Protein AF-A0A0T5ZTT5-F1 (afdb_monomer_lite)

Radius of gyration: 32.36 Å; chains: 1; bounding box: 64×29×110 Å

Secondary structure (DSSP, 8-state):
-HHHHHHHHHHHHHHHHHHHHHHHHHHHHHHHHHHHHHHHHHTTTTSS-HHHHHHHHHHHHHHHHHHHTT-HHHHHHHHHHHHHHHHHHHHHHHHHHHHHHHHHHHHHHHHHHHHHHHHHHHHHHHHHHHHHHHT-

Sequence (136 aa):
MRTIIVTVLFLLLSFSYSLSKEDDEETLSKIKALEIELSSFESKSTEIPTEEVNKASKWIEEAKKSFNSGRPGFTQIILEKASYQVDYLNALIEESRVKKGVEEKKEFLKKTRSQTEELKAINAEVEAEINEFEDK

pLDDT: mean 85.77, std 13.25, range [49.53, 97.0]

Foldseek 3Di:
DVVVVVVVVVVVVVVVVVVVVVLLVVLVVLLVVLVVLLVVVVVVVVQFDPVLSVVLVVLSVVLVVCSVVVNSVVSVVSSVVSVVSSVVRVVSNVVSVVVVVVVVVVVVVVVVVVVVVVVVVVVVVVVVVVVVVVVD

Structure (mmCIF, N/CA/C/O backbone):
data_AF-A0A0T5ZTT5-F1
#
_entry.id   AF-A0A0T5ZTT5-F1
#
loop_
_atom_site.group_PDB
_atom_site.id
_atom_site.type_symbol
_atom_site.label_atom_id
_atom_site.label_alt_id
_atom_site.label_comp_id
_atom_site.label_asym_id
_atom_site.label_entity_id
_atom_site.label_seq_id
_atom_site.pdbx_PDB_ins_code
_atom_site.Cartn_x
_atom_site.Cartn_y
_atom_site.Cartn_z
_atom_site.occupancy
_atom_site.B_iso_or_equiv
_atom_site.auth_seq_id
_atom_site.auth_comp_id
_atom_site.auth_asym_id
_atom_site.auth_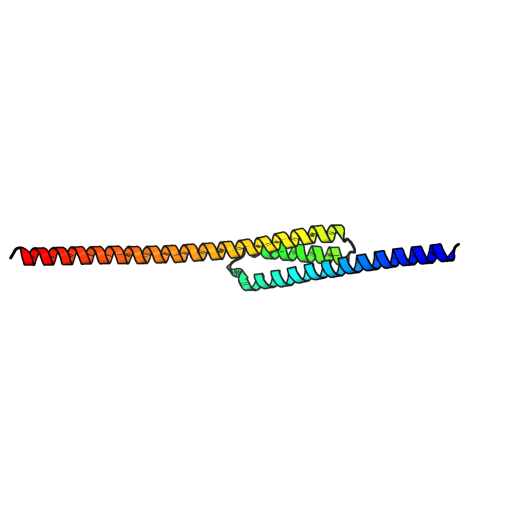atom_id
_atom_site.pdbx_PDB_model_num
ATOM 1 N N . MET A 1 1 ? 17.778 20.230 -57.923 1.00 55.22 1 MET A N 1
ATOM 2 C CA . MET A 1 1 ? 17.044 19.020 -57.476 1.00 55.22 1 MET A CA 1
ATOM 3 C C . MET A 1 1 ? 17.732 18.283 -56.323 1.00 55.22 1 MET A C 1
ATOM 5 O O . MET A 1 1 ? 17.055 18.023 -55.342 1.00 55.22 1 MET A O 1
ATOM 9 N N . ARG A 1 2 ? 19.049 18.003 -56.364 1.00 56.34 2 ARG A N 1
ATOM 10 C CA . ARG A 1 2 ? 19.771 17.327 -55.255 1.00 56.34 2 ARG A CA 1
ATOM 11 C C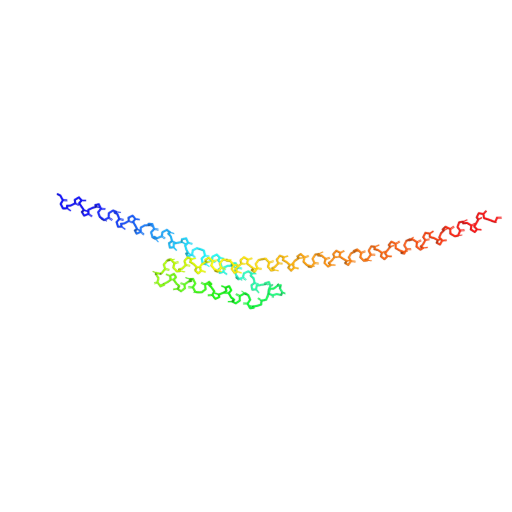 . ARG A 1 2 ? 19.735 18.062 -53.902 1.00 56.34 2 ARG A C 1
ATOM 13 O O . ARG A 1 2 ? 19.596 17.411 -52.880 1.00 56.34 2 ARG A O 1
ATOM 20 N N . THR A 1 3 ? 19.818 19.393 -53.881 1.00 58.94 3 THR A N 1
ATOM 21 C CA . THR A 1 3 ? 19.860 20.194 -52.640 1.00 58.94 3 THR A CA 1
ATOM 22 C C . THR A 1 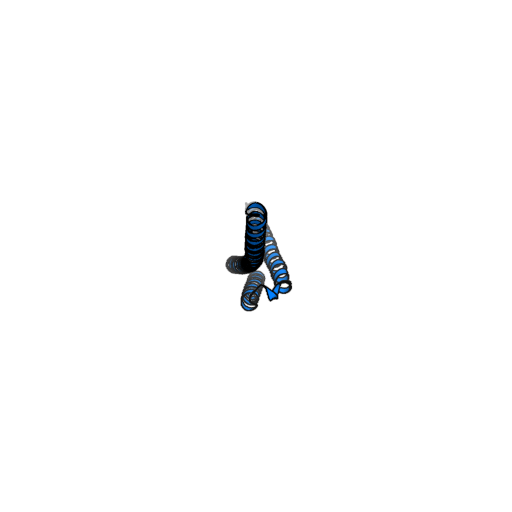3 ? 18.547 20.203 -51.857 1.00 58.94 3 THR A C 1
ATOM 24 O O . THR A 1 3 ? 18.588 20.139 -50.637 1.00 58.94 3 THR A O 1
ATOM 27 N N . ILE A 1 4 ? 17.398 20.211 -52.543 1.00 68.44 4 ILE A N 1
ATOM 28 C CA . ILE A 1 4 ? 16.062 20.201 -51.915 1.00 68.44 4 ILE A CA 1
ATOM 29 C C . ILE A 1 4 ? 15.784 18.849 -51.241 1.00 68.44 4 ILE A C 1
ATOM 31 O O . ILE A 1 4 ? 15.218 18.794 -50.157 1.00 68.44 4 ILE A O 1
ATOM 35 N N . ILE A 1 5 ? 16.220 17.748 -51.860 1.00 65.12 5 ILE A N 1
ATOM 36 C CA . ILE A 1 5 ? 16.043 16.401 -51.301 1.00 65.12 5 ILE A CA 1
ATOM 37 C C . ILE A 1 5 ? 16.869 16.242 -50.016 1.00 65.12 5 ILE A C 1
ATOM 39 O O . ILE A 1 5 ? 16.372 15.692 -49.040 1.00 65.12 5 ILE A O 1
ATOM 43 N N . VAL A 1 6 ? 18.101 16.767 -49.989 1.00 66.25 6 VAL A N 1
ATOM 44 C CA . VAL A 1 6 ? 18.983 16.692 -48.811 1.00 66.25 6 VAL A CA 1
ATOM 45 C C . VAL A 1 6 ? 18.449 17.528 -47.646 1.00 66.25 6 VAL A C 1
ATOM 47 O O . VAL A 1 6 ? 18.468 17.051 -46.516 1.00 66.25 6 VAL A O 1
ATOM 50 N N . THR A 1 7 ? 17.929 18.734 -47.891 1.00 67.25 7 THR A N 1
ATOM 51 C CA . THR A 1 7 ? 17.349 19.564 -46.820 1.00 67.25 7 THR A CA 1
ATOM 52 C C . THR A 1 7 ? 16.060 18.978 -46.252 1.00 67.25 7 THR A C 1
ATOM 54 O O . THR A 1 7 ? 15.870 19.023 -45.040 1.00 67.25 7 THR A O 1
ATOM 57 N N . VAL A 1 8 ? 15.204 18.370 -47.080 1.00 72.94 8 VAL A N 1
ATOM 58 C CA . VAL A 1 8 ? 13.991 17.679 -46.605 1.00 72.94 8 VAL A CA 1
ATOM 59 C C . VAL A 1 8 ? 14.343 16.437 -45.780 1.00 72.94 8 VAL A C 1
ATOM 61 O O . VAL A 1 8 ? 13.773 16.236 -44.711 1.00 72.94 8 VAL A O 1
ATOM 64 N N . LEU A 1 9 ? 15.323 15.638 -46.216 1.00 63.16 9 LEU A N 1
ATOM 65 C CA . LEU A 1 9 ? 15.827 14.499 -45.437 1.00 63.16 9 LEU A CA 1
ATOM 66 C C . LEU A 1 9 ? 16.442 14.940 -44.105 1.00 63.16 9 LEU A C 1
ATOM 68 O O . LEU A 1 9 ? 16.183 14.317 -43.079 1.00 63.16 9 LEU A O 1
ATOM 72 N N . PHE A 1 10 ? 17.217 16.027 -44.102 1.00 71.19 10 PHE A N 1
ATOM 73 C CA . PHE A 1 10 ? 17.813 16.571 -42.884 1.00 71.19 10 PHE A CA 1
ATOM 74 C C . PHE A 1 10 ? 16.746 17.062 -41.899 1.00 71.19 10 PHE A C 1
ATOM 76 O O . PHE A 1 10 ? 16.852 16.774 -40.709 1.00 71.19 10 PHE A O 1
ATOM 83 N N . LEU A 1 11 ? 15.693 17.734 -42.380 1.00 65.31 11 LEU A N 1
ATOM 84 C CA . LEU A 1 11 ? 14.556 18.174 -41.562 1.00 65.31 11 LEU A CA 1
ATOM 85 C C . LEU A 1 11 ? 13.759 16.996 -40.983 1.00 65.31 11 LEU A C 1
ATOM 87 O O . LEU A 1 11 ? 13.423 17.014 -39.805 1.00 65.31 11 LEU A O 1
ATOM 91 N N . LEU A 1 12 ? 13.503 15.944 -41.767 1.00 62.12 12 LEU A N 1
ATOM 92 C CA . LEU A 1 12 ? 12.807 14.745 -41.280 1.00 62.12 12 LEU A CA 1
ATOM 93 C C . LEU A 1 12 ? 13.628 13.977 -40.234 1.00 62.12 12 LEU A C 1
ATOM 95 O O . LEU A 1 12 ? 13.076 13.508 -39.238 1.00 62.12 12 LEU A O 1
ATOM 99 N N . LEU A 1 13 ? 14.947 13.882 -40.431 1.00 52.59 13 LEU A N 1
ATOM 100 C CA . LEU A 1 13 ? 15.864 13.268 -39.470 1.00 52.59 13 LEU A CA 1
ATOM 101 C C . LEU A 1 13 ? 15.972 14.089 -38.182 1.00 52.59 13 LEU A C 1
ATOM 103 O O . LEU A 1 13 ? 15.955 13.514 -37.099 1.00 52.59 13 LEU A O 1
ATOM 107 N N . SER A 1 14 ? 16.035 15.419 -38.278 1.00 52.38 14 SER A N 1
ATOM 108 C CA . SER A 1 14 ? 16.083 16.287 -37.095 1.00 52.38 14 SER A CA 1
ATOM 109 C C . SER A 1 14 ? 14.749 16.340 -36.348 1.00 52.38 14 SER A C 1
ATOM 111 O O . SER A 1 14 ? 14.759 16.347 -35.121 1.00 52.38 14 SER A O 1
ATOM 113 N N . PHE A 1 15 ? 13.613 16.265 -37.043 1.00 57.47 15 PHE A N 1
ATOM 114 C CA . PHE A 1 15 ? 12.298 16.141 -36.409 1.00 57.47 15 PHE A CA 1
ATOM 115 C C . PHE A 1 15 ? 12.135 14.798 -35.681 1.00 57.47 15 PHE A C 1
ATOM 117 O O . PHE A 1 15 ? 11.724 14.767 -34.526 1.00 57.47 15 PHE A O 1
ATOM 124 N N . SER A 1 16 ? 12.551 13.696 -36.314 1.00 55.47 16 SER A N 1
ATOM 125 C CA . SER A 1 16 ? 12.521 12.354 -35.710 1.00 55.47 16 SER A CA 1
ATOM 126 C C . SER A 1 16 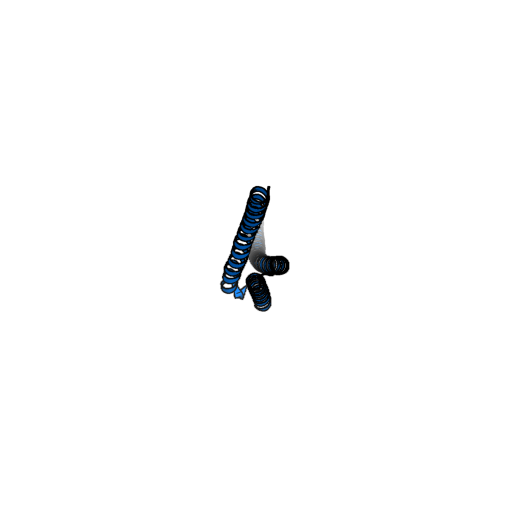? 13.474 12.238 -34.514 1.00 55.47 16 SER A C 1
ATOM 128 O O . SER A 1 16 ? 13.153 11.603 -33.514 1.00 55.47 16 SER A O 1
ATOM 130 N N . TYR A 1 17 ? 14.633 12.897 -34.585 1.00 55.75 17 TYR A N 1
ATOM 131 C CA . TYR A 1 17 ? 15.581 12.991 -33.475 1.00 55.75 17 TYR A CA 1
ATOM 132 C C . TYR A 1 17 ? 15.048 13.854 -32.320 1.00 55.75 17 TYR A C 1
ATOM 134 O O . TYR A 1 17 ? 15.305 13.543 -31.161 1.00 55.75 17 TYR A O 1
ATOM 142 N N . SER A 1 18 ? 14.292 14.916 -32.618 1.00 49.53 18 SER A N 1
ATOM 143 C CA . SER A 1 18 ? 13.667 15.757 -31.593 1.00 49.53 18 SER A CA 1
ATOM 144 C C . SER A 1 18 ? 12.541 15.025 -30.860 1.00 49.53 18 SER A C 1
ATOM 146 O O . SER A 1 18 ? 12.514 15.080 -29.637 1.00 49.53 18 SER A O 1
ATOM 148 N N . LEU A 1 19 ? 11.681 14.287 -31.579 1.00 56.06 19 LEU A N 1
ATOM 149 C CA . LEU A 1 19 ? 10.648 13.437 -30.965 1.00 56.06 19 LEU A CA 1
ATOM 150 C C . LEU A 1 19 ? 11.270 12.369 -30.051 1.00 56.06 19 LEU A C 1
ATOM 152 O O . LEU A 1 19 ? 10.836 12.181 -28.923 1.00 56.06 19 LEU A O 1
ATOM 156 N N . SER A 1 20 ? 12.346 11.722 -30.514 1.00 58.22 20 SER A N 1
ATOM 157 C CA . SER A 1 20 ? 13.064 10.711 -29.729 1.00 58.22 20 SER A CA 1
ATOM 158 C C . SER A 1 20 ? 13.641 11.263 -28.421 1.00 58.22 20 SER A C 1
ATOM 160 O O . SER A 1 20 ? 13.742 10.517 -27.455 1.00 58.22 20 SER A O 1
ATOM 162 N N . LYS A 1 21 ? 14.036 12.543 -28.371 1.00 63.84 21 LYS A N 1
ATOM 163 C CA . LYS A 1 21 ? 14.562 13.162 -27.143 1.00 63.84 21 LYS A CA 1
ATOM 164 C C . LYS A 1 21 ? 13.481 13.469 -26.112 1.00 63.84 21 LYS A C 1
ATOM 166 O O . LYS A 1 21 ? 13.763 13.401 -24.921 1.00 63.84 21 LYS A O 1
ATOM 171 N N . GLU A 1 22 ? 12.284 13.820 -26.566 1.00 67.69 22 GLU A N 1
ATOM 172 C CA . GLU A 1 22 ? 11.144 14.114 -25.694 1.00 67.69 22 GLU A CA 1
ATOM 173 C C . GLU A 1 22 ? 10.650 12.832 -25.001 1.00 67.69 22 GLU A C 1
ATOM 175 O O . GLU A 1 22 ? 10.516 12.806 -23.776 1.00 67.69 22 GLU A O 1
ATOM 180 N N . ASP A 1 23 ? 10.538 11.732 -25.756 1.00 72.25 23 ASP A N 1
ATOM 181 C CA . ASP A 1 23 ? 10.212 10.403 -25.218 1.00 72.25 23 ASP A CA 1
ATOM 182 C C . ASP A 1 23 ? 11.278 9.897 -24.222 1.00 72.25 23 ASP A C 1
ATOM 184 O O . ASP A 1 23 ? 10.954 9.261 -23.211 1.00 72.25 23 ASP A O 1
ATOM 188 N N . ASP A 1 24 ? 12.558 10.193 -24.475 1.00 81.88 24 ASP A N 1
ATOM 189 C CA . ASP A 1 24 ? 13.663 9.820 -23.586 1.00 81.88 24 ASP A CA 1
ATOM 190 C C . ASP A 1 24 ? 13.647 10.618 -22.268 1.00 81.88 24 ASP A C 1
ATOM 192 O O . ASP A 1 24 ? 13.880 10.047 -21.196 1.00 81.88 24 ASP A O 1
ATOM 196 N N . GLU A 1 25 ? 13.345 11.921 -22.315 1.00 85.38 25 GLU A N 1
ATOM 197 C CA . GLU A 1 25 ? 13.194 12.754 -21.113 1.00 85.38 25 GLU A CA 1
ATOM 198 C C . GLU A 1 25 ? 11.987 12.329 -20.270 1.00 85.38 25 GLU A C 1
ATOM 200 O O . GLU A 1 25 ? 12.105 12.215 -19.043 1.00 85.38 25 GLU A O 1
ATOM 205 N N . GLU A 1 26 ? 10.848 12.031 -20.902 1.00 87.81 26 GLU A N 1
ATOM 206 C CA . GLU A 1 26 ? 9.656 11.541 -20.205 1.00 87.81 26 GLU A CA 1
ATOM 207 C C . GLU A 1 26 ? 9.934 10.196 -19.519 1.00 87.81 26 GLU A C 1
ATOM 209 O O . GLU A 1 26 ? 9.626 10.005 -18.337 1.00 87.81 26 GLU A O 1
ATOM 214 N N . THR A 1 27 ? 10.574 9.273 -20.237 1.00 89.06 27 THR A N 1
ATOM 215 C CA . THR A 1 27 ? 10.946 7.948 -19.724 1.00 89.06 27 THR A CA 1
ATOM 216 C C . THR A 1 27 ? 11.880 8.064 -18.520 1.00 89.06 27 THR A C 1
ATOM 218 O O . THR A 1 27 ? 11.655 7.423 -17.490 1.00 89.06 27 THR A O 1
ATOM 221 N N . LEU A 1 28 ? 12.897 8.925 -18.601 1.00 91.38 28 LEU A N 1
ATOM 222 C CA . LEU A 1 28 ? 13.827 9.163 -17.498 1.00 91.38 28 LEU A CA 1
ATOM 223 C C . LEU A 1 28 ? 13.134 9.800 -16.284 1.00 91.38 28 LEU A C 1
ATOM 225 O O . LEU A 1 28 ? 13.443 9.451 -15.142 1.00 91.38 28 LEU A O 1
ATOM 229 N N . SER A 1 29 ? 12.197 10.720 -16.520 1.00 92.69 29 SER A N 1
ATOM 230 C CA . SER A 1 29 ? 11.396 11.347 -15.466 1.00 92.69 29 SER A CA 1
ATOM 231 C C . SER A 1 29 ? 10.555 10.313 -14.710 1.00 92.69 29 SER A C 1
ATOM 233 O O . SER A 1 29 ? 10.574 10.287 -13.479 1.00 92.69 29 SER A O 1
ATOM 235 N N . LYS A 1 30 ? 9.905 9.387 -15.430 1.00 94.12 30 LYS A N 1
ATOM 236 C CA . LYS A 1 30 ? 9.131 8.286 -14.829 1.00 94.12 30 LYS A CA 1
ATOM 237 C C . LYS A 1 30 ? 9.995 7.362 -13.972 1.00 94.12 30 LYS A C 1
ATOM 239 O O . LYS A 1 30 ? 9.596 7.034 -12.859 1.00 94.12 30 LYS A O 1
ATOM 244 N N . ILE A 1 31 ? 11.189 6.990 -14.444 1.00 93.81 31 ILE A N 1
ATOM 245 C CA . ILE A 1 31 ? 12.132 6.174 -13.654 1.00 93.81 31 ILE A CA 1
ATOM 246 C C . ILE A 1 31 ? 12.455 6.873 -12.327 1.00 93.81 31 ILE A C 1
ATOM 248 O O . ILE A 1 31 ? 12.342 6.260 -11.269 1.00 93.81 31 ILE A O 1
ATOM 252 N N . LYS A 1 32 ? 12.794 8.168 -12.369 1.00 95.12 32 LYS A N 1
ATOM 253 C CA . LYS A 1 32 ? 13.103 8.948 -11.159 1.00 95.12 32 LYS A CA 1
ATOM 254 C C . LYS A 1 32 ? 11.908 9.075 -10.218 1.00 95.12 32 LYS A C 1
ATOM 256 O O . LYS A 1 32 ? 12.085 9.007 -9.007 1.00 95.12 32 LYS A O 1
ATOM 261 N N . ALA A 1 33 ? 10.704 9.268 -10.755 1.00 95.38 33 ALA A N 1
ATOM 262 C CA . ALA A 1 33 ? 9.490 9.336 -9.948 1.00 95.38 33 ALA A CA 1
ATOM 263 C C . ALA A 1 33 ? 9.272 8.030 -9.168 1.00 95.38 33 ALA A C 1
ATOM 265 O O . ALA A 1 33 ? 9.045 8.076 -7.962 1.00 95.38 33 ALA A O 1
ATOM 266 N N . LEU A 1 34 ? 9.446 6.880 -9.828 1.00 95.88 34 LEU A N 1
ATOM 267 C CA . LEU A 1 34 ? 9.347 5.568 -9.186 1.00 95.88 34 LEU A CA 1
ATOM 268 C C . LEU A 1 34 ? 10.450 5.341 -8.139 1.00 95.88 34 LEU A C 1
ATOM 270 O O . LEU A 1 34 ? 10.166 4.789 -7.080 1.00 95.88 34 LEU A O 1
ATOM 274 N N . GLU A 1 35 ? 11.690 5.784 -8.386 1.00 95.00 35 GLU A N 1
ATOM 275 C CA . GLU A 1 35 ? 12.780 5.728 -7.391 1.00 95.00 35 GLU A CA 1
ATOM 276 C C . GLU A 1 35 ? 12.434 6.543 -6.128 1.00 95.00 35 GLU A C 1
ATOM 278 O O . GLU A 1 35 ? 12.611 6.067 -5.004 1.00 95.00 35 GLU A O 1
ATOM 283 N N . ILE A 1 36 ? 11.902 7.758 -6.304 1.00 94.12 36 ILE A N 1
ATOM 284 C CA . ILE A 1 36 ? 11.470 8.623 -5.197 1.00 94.12 36 ILE A CA 1
ATOM 285 C C . ILE A 1 36 ? 10.321 7.970 -4.429 1.00 94.12 36 ILE A C 1
ATOM 287 O O . ILE A 1 36 ? 10.361 7.899 -3.198 1.00 94.12 36 ILE A O 1
ATOM 291 N N . GLU A 1 37 ? 9.311 7.470 -5.132 1.00 92.31 37 GLU A N 1
ATOM 292 C CA . GLU A 1 37 ? 8.160 6.831 -4.506 1.00 92.31 37 GLU A CA 1
ATOM 293 C C . GLU A 1 37 ? 8.569 5.580 -3.720 1.00 92.31 37 GLU A C 1
ATOM 295 O O . GLU A 1 37 ? 8.193 5.439 -2.553 1.00 92.31 37 GLU A O 1
ATOM 300 N N . LEU A 1 38 ? 9.443 4.746 -4.292 1.00 91.50 38 LEU A N 1
ATOM 301 C CA . LEU A 1 38 ? 9.987 3.570 -3.622 1.00 91.50 38 LEU A CA 1
ATOM 302 C C . LEU A 1 38 ? 10.772 3.927 -2.354 1.00 91.50 38 LEU A C 1
ATOM 304 O O . LEU A 1 38 ? 10.570 3.298 -1.313 1.00 91.50 38 LEU A O 1
ATOM 308 N N . SER A 1 39 ? 11.605 4.970 -2.401 1.00 89.38 39 SER A N 1
ATOM 309 C CA . SER A 1 39 ? 12.335 5.448 -1.216 1.00 89.38 39 SER A CA 1
ATOM 310 C C . SER A 1 39 ? 11.391 5.891 -0.087 1.00 89.38 39 SER A C 1
ATOM 312 O O . SER A 1 39 ? 11.686 5.718 1.098 1.00 89.38 39 SER A O 1
ATOM 314 N N . SER A 1 40 ? 10.197 6.386 -0.435 1.00 88.00 40 SER A N 1
ATOM 315 C CA . SER A 1 40 ? 9.174 6.735 0.551 1.00 88.00 40 SER A CA 1
ATOM 316 C C . SER A 1 40 ? 8.619 5.505 1.285 1.00 88.00 40 SER A C 1
ATOM 318 O O . SER A 1 40 ? 8.191 5.627 2.437 1.00 88.00 40 SER A O 1
ATOM 320 N N . PHE A 1 41 ? 8.655 4.320 0.666 1.00 85.12 41 PHE A N 1
ATOM 321 C CA . PHE A 1 41 ? 8.209 3.062 1.273 1.00 85.12 41 PHE A CA 1
ATOM 322 C C . PHE A 1 41 ? 9.245 2.446 2.203 1.00 85.12 41 PHE A C 1
ATOM 324 O O . PHE A 1 41 ? 8.866 1.876 3.225 1.00 85.12 41 PHE A O 1
ATOM 331 N N . GLU A 1 42 ? 10.538 2.605 1.917 1.00 72.25 42 GLU A N 1
ATOM 332 C CA . GLU A 1 42 ? 11.610 2.123 2.799 1.00 72.25 42 GLU A CA 1
ATOM 333 C C . GLU A 1 42 ? 11.515 2.747 4.201 1.00 72.25 42 GLU A C 1
ATOM 335 O O . GLU A 1 42 ? 11.761 2.079 5.205 1.00 72.25 42 GLU A O 1
ATOM 340 N N . SER A 1 43 ? 11.044 3.996 4.290 1.00 71.06 43 SER A N 1
ATOM 341 C CA . SER A 1 43 ? 10.771 4.669 5.567 1.00 71.06 43 SER A CA 1
ATOM 342 C C . SER A 1 43 ? 9.534 4.144 6.323 1.00 71.06 43 SER A C 1
ATOM 344 O O . SER A 1 43 ? 9.401 4.388 7.521 1.00 71.06 43 SER A O 1
ATOM 346 N N . LYS A 1 44 ? 8.640 3.400 5.654 1.00 71.19 44 LYS A N 1
ATOM 347 C CA . LYS A 1 44 ? 7.362 2.873 6.183 1.00 71.19 44 LYS A CA 1
ATOM 348 C C . LYS A 1 44 ? 7.393 1.350 6.409 1.00 71.19 44 LYS A C 1
ATOM 350 O O . LYS A 1 44 ? 6.344 0.714 6.504 1.00 71.19 44 LYS A O 1
ATOM 355 N N . SER A 1 45 ? 8.586 0.751 6.482 1.00 60.22 45 SER A N 1
ATOM 356 C CA . SER A 1 45 ? 8.816 -0.696 6.305 1.00 60.22 45 SER A CA 1
ATOM 357 C C . SER A 1 45 ? 8.109 -1.639 7.290 1.00 60.22 45 SER A C 1
ATOM 359 O O . SER A 1 45 ? 8.033 -2.835 7.026 1.00 60.22 45 SER A O 1
ATOM 361 N N . THR A 1 46 ? 7.535 -1.144 8.390 1.00 67.81 46 THR A N 1
ATOM 362 C CA . THR A 1 46 ? 6.722 -1.971 9.299 1.00 67.81 46 THR A CA 1
ATOM 363 C C . THR A 1 46 ? 5.362 -2.355 8.714 1.00 67.81 46 THR A C 1
ATOM 365 O O . THR A 1 46 ? 4.742 -3.297 9.200 1.00 67.81 46 THR A O 1
ATOM 368 N N . GLU A 1 47 ? 4.876 -1.631 7.701 1.00 73.75 47 GLU A N 1
ATOM 369 C CA . GLU A 1 47 ? 3.551 -1.842 7.097 1.00 73.75 47 GLU A CA 1
ATOM 370 C C . GLU A 1 47 ? 3.602 -2.697 5.817 1.00 73.75 47 GLU A C 1
ATOM 372 O O . GLU A 1 47 ? 2.556 -3.123 5.336 1.00 73.75 47 GLU A O 1
ATOM 377 N N . ILE A 1 48 ? 4.797 -2.970 5.273 1.00 82.06 48 ILE A N 1
ATOM 378 C CA . ILE A 1 48 ? 4.977 -3.549 3.933 1.00 82.06 48 ILE A CA 1
ATOM 379 C C . ILE A 1 48 ? 5.962 -4.730 3.979 1.00 82.06 48 ILE A C 1
ATOM 381 O O . ILE A 1 48 ? 7.048 -4.594 4.544 1.00 82.06 48 ILE A O 1
ATOM 385 N N . PRO A 1 49 ? 5.661 -5.873 3.334 1.00 86.00 49 PRO A N 1
ATOM 386 C CA . PRO A 1 49 ? 6.616 -6.967 3.196 1.00 86.00 49 PRO A CA 1
ATOM 387 C C . PRO A 1 49 ? 7.875 -6.534 2.431 1.00 86.00 49 PRO A C 1
ATOM 389 O O . PRO A 1 49 ? 7.800 -6.086 1.287 1.00 86.00 49 PRO A O 1
ATOM 392 N N . THR A 1 50 ? 9.054 -6.743 3.024 1.00 87.62 50 THR A N 1
ATOM 393 C CA . THR A 1 50 ? 10.349 -6.382 2.415 1.00 87.62 50 THR A CA 1
ATOM 394 C C . THR A 1 50 ? 10.564 -7.031 1.043 1.00 87.62 50 THR A C 1
ATOM 396 O O . THR A 1 50 ? 11.190 -6.443 0.166 1.00 87.62 50 THR A O 1
ATOM 399 N N . GLU A 1 51 ? 10.019 -8.231 0.825 1.00 91.06 51 GLU A N 1
ATOM 400 C CA . GLU A 1 51 ? 10.105 -8.927 -0.463 1.00 91.06 51 GLU A CA 1
ATOM 401 C C . GLU A 1 51 ? 9.451 -8.133 -1.606 1.00 91.06 51 GLU A C 1
ATOM 403 O O . GLU A 1 51 ? 9.994 -8.078 -2.709 1.00 91.06 51 GLU A O 1
ATOM 408 N N . GLU A 1 52 ? 8.323 -7.473 -1.344 1.00 91.31 52 GLU A N 1
ATOM 409 C CA . GLU A 1 52 ? 7.591 -6.707 -2.357 1.00 91.31 52 GLU A CA 1
ATOM 410 C C . GLU A 1 52 ? 8.304 -5.393 -2.698 1.00 91.31 52 GLU A C 1
ATOM 412 O O . GLU A 1 52 ? 8.357 -4.997 -3.865 1.00 91.31 52 GLU A O 1
ATOM 417 N N . VAL A 1 53 ? 8.940 -4.763 -1.705 1.00 92.19 53 VAL A N 1
ATOM 418 C CA . VAL A 1 53 ? 9.808 -3.589 -1.906 1.00 92.19 53 VAL A CA 1
ATOM 419 C C . VAL A 1 53 ? 11.017 -3.961 -2.771 1.00 92.19 53 VAL A C 1
ATOM 421 O O . VAL A 1 53 ? 11.336 -3.270 -3.739 1.00 92.19 53 VAL A O 1
ATOM 424 N N . ASN A 1 54 ? 11.640 -5.112 -2.500 1.00 93.06 54 ASN A N 1
ATOM 425 C CA . ASN A 1 54 ? 12.759 -5.620 -3.298 1.00 93.06 54 ASN A CA 1
ATOM 426 C C . ASN A 1 54 ? 12.352 -5.920 -4.751 1.00 93.06 54 ASN A C 1
ATOM 428 O O . ASN A 1 54 ? 13.133 -5.675 -5.673 1.00 93.06 54 ASN A O 1
ATOM 432 N N . LYS A 1 55 ? 11.131 -6.427 -4.981 1.00 94.50 55 LYS A N 1
ATOM 433 C CA . LYS A 1 55 ? 10.592 -6.631 -6.337 1.00 94.50 55 LYS A CA 1
ATOM 434 C C . LYS A 1 55 ? 10.443 -5.304 -7.082 1.00 94.50 55 LYS A C 1
ATOM 436 O O . LYS A 1 55 ? 10.869 -5.228 -8.233 1.00 94.50 55 LYS A O 1
ATOM 441 N N . ALA A 1 56 ? 9.900 -4.267 -6.438 1.00 94.25 56 ALA A N 1
ATOM 442 C CA . ALA A 1 56 ? 9.775 -2.933 -7.037 1.00 94.25 56 ALA A CA 1
ATOM 443 C C . ALA A 1 56 ? 11.148 -2.361 -7.411 1.00 94.25 56 ALA A C 1
ATOM 445 O O . ALA A 1 56 ? 11.358 -1.971 -8.559 1.00 94.25 56 ALA A O 1
ATOM 446 N N . SER A 1 57 ? 12.102 -2.414 -6.476 1.00 95.44 57 SER A N 1
ATOM 447 C CA . SER A 1 57 ? 13.489 -1.978 -6.692 1.00 95.44 57 SER A CA 1
ATOM 448 C C . SER A 1 57 ? 14.113 -2.656 -7.913 1.00 95.44 57 SER A C 1
ATOM 450 O O . SER A 1 57 ? 14.658 -1.996 -8.799 1.00 95.44 57 SER A O 1
ATOM 452 N N . LYS A 1 58 ? 13.952 -3.980 -8.020 1.00 96.62 58 LYS A N 1
ATOM 453 C CA . LYS A 1 58 ? 14.478 -4.757 -9.143 1.00 96.62 58 LYS A CA 1
ATOM 454 C C . LYS A 1 58 ? 13.884 -4.324 -10.486 1.00 96.62 58 LYS A C 1
ATOM 456 O O . LYS A 1 58 ? 14.634 -4.187 -11.449 1.00 96.62 58 LYS A O 1
ATOM 461 N N . TRP A 1 59 ? 12.570 -4.106 -10.571 1.00 97.00 59 TRP A N 1
ATOM 462 C CA . TRP A 1 59 ? 11.940 -3.674 -11.825 1.00 97.00 59 TRP A CA 1
ATOM 463 C C . TRP A 1 59 ? 12.378 -2.268 -12.242 1.00 97.00 59 TRP A C 1
ATOM 465 O O . TRP A 1 59 ? 12.635 -2.044 -13.423 1.00 97.00 59 TRP A O 1
ATOM 475 N N . ILE A 1 60 ? 12.539 -1.347 -11.290 1.00 95.44 60 ILE A N 1
ATOM 476 C CA . ILE A 1 60 ? 13.043 0.008 -11.560 1.00 95.44 60 ILE A CA 1
ATOM 477 C C . ILE A 1 60 ? 14.484 -0.040 -12.093 1.00 95.44 60 ILE A C 1
ATOM 479 O O . ILE A 1 60 ? 14.795 0.588 -13.108 1.00 95.44 60 ILE A O 1
ATOM 483 N N . GLU A 1 61 ? 15.357 -0.842 -11.480 1.00 96.12 61 GLU A N 1
ATOM 484 C CA . GLU A 1 61 ? 16.735 -1.024 -11.954 1.00 96.12 61 GLU A CA 1
ATOM 485 C C . GLU A 1 61 ? 16.796 -1.686 -13.341 1.00 96.12 61 GLU A C 1
ATOM 487 O O . GLU A 1 61 ? 17.592 -1.292 -14.201 1.00 96.12 61 GLU A O 1
ATOM 492 N N . GLU A 1 62 ? 15.921 -2.657 -13.618 1.00 94.94 62 GLU A N 1
ATOM 493 C CA . GLU A 1 62 ? 15.804 -3.254 -14.951 1.00 94.94 62 GLU A CA 1
ATOM 494 C C . GLU A 1 62 ? 15.320 -2.239 -16.002 1.00 94.94 62 GLU A C 1
ATOM 496 O O . GLU A 1 62 ? 15.870 -2.210 -17.110 1.00 94.94 62 GLU A O 1
ATOM 501 N N . ALA A 1 63 ? 14.370 -1.359 -15.660 1.00 94.31 63 ALA A N 1
ATOM 502 C CA . ALA A 1 63 ? 13.915 -0.278 -16.537 1.00 94.31 63 ALA A CA 1
ATOM 503 C C . ALA A 1 63 ? 15.064 0.683 -16.868 1.00 94.31 63 ALA A C 1
ATOM 505 O O . ALA A 1 63 ? 15.323 0.972 -18.039 1.00 94.31 63 ALA A O 1
ATOM 506 N N . LYS A 1 64 ? 15.821 1.107 -15.854 1.00 94.19 64 LYS A N 1
ATOM 507 C CA . LYS A 1 64 ? 16.998 1.975 -15.994 1.00 94.19 64 LYS A CA 1
ATOM 508 C C . LYS A 1 64 ? 18.082 1.347 -16.862 1.00 94.19 64 LYS A C 1
ATOM 510 O O . LYS A 1 64 ? 18.637 1.994 -17.752 1.00 94.19 64 LYS A O 1
ATOM 515 N N . LYS A 1 65 ? 18.355 0.056 -16.666 1.00 93.81 65 LYS A N 1
ATOM 516 C CA . LYS A 1 65 ? 19.303 -0.697 -17.495 1.00 93.81 65 LYS A CA 1
ATOM 517 C C . LYS A 1 65 ? 18.832 -0.810 -18.947 1.00 93.81 65 LYS A C 1
ATOM 519 O O . LYS A 1 65 ? 19.651 -0.689 -19.863 1.00 93.81 65 LYS A O 1
ATOM 524 N N . SER A 1 66 ? 17.540 -1.050 -19.168 1.00 92.50 66 SER A N 1
ATOM 525 C CA . SER A 1 66 ? 16.951 -1.112 -20.509 1.00 92.50 66 SER A CA 1
ATOM 526 C C . SER A 1 66 ? 17.031 0.236 -21.226 1.00 92.50 66 SER A C 1
ATOM 528 O O . SER A 1 66 ? 17.460 0.281 -22.383 1.00 92.50 66 SER A O 1
ATOM 530 N N . PHE A 1 67 ? 16.709 1.326 -20.521 1.00 91.19 67 PHE A N 1
ATOM 531 C CA . PHE A 1 67 ? 16.819 2.698 -21.015 1.00 91.19 67 PHE A CA 1
ATOM 532 C C . PHE A 1 67 ? 18.244 3.001 -21.486 1.00 91.19 67 PHE A C 1
ATOM 534 O O . PHE A 1 67 ? 18.460 3.311 -22.654 1.00 91.19 67 PHE A O 1
ATOM 541 N N . ASN A 1 68 ? 19.236 2.750 -20.626 1.00 89.00 68 ASN A N 1
ATOM 542 C CA . ASN A 1 68 ? 20.653 2.953 -20.948 1.00 89.00 68 ASN A CA 1
ATOM 543 C C . ASN A 1 68 ? 21.162 2.052 -22.088 1.00 89.00 68 ASN A C 1
ATOM 545 O O . ASN A 1 68 ? 22.175 2.355 -22.712 1.00 89.00 68 ASN A O 1
ATOM 549 N N . SER A 1 69 ? 20.478 0.937 -22.363 1.00 89.75 69 SER A N 1
ATOM 550 C CA . SER A 1 69 ? 20.801 0.041 -23.480 1.00 89.75 69 SER A CA 1
ATOM 551 C C . SER A 1 69 ? 20.173 0.478 -24.813 1.00 89.75 69 SER A C 1
ATOM 553 O O . SER A 1 69 ? 20.336 -0.242 -25.798 1.00 89.75 69 SER A O 1
ATOM 555 N N . GLY A 1 70 ? 19.412 1.579 -24.854 1.00 85.94 70 GLY A N 1
ATOM 556 C CA . GLY A 1 70 ? 18.747 2.069 -26.067 1.00 85.94 70 GLY A CA 1
ATOM 557 C C . GLY A 1 70 ? 17.628 1.152 -26.573 1.00 85.94 70 GLY A C 1
ATOM 558 O O . GLY A 1 70 ? 17.450 1.007 -27.781 1.00 85.94 70 GLY A O 1
ATOM 559 N N . ARG A 1 71 ? 16.899 0.480 -25.668 1.00 82.62 71 ARG A N 1
ATOM 560 C CA . ARG A 1 71 ? 15.794 -0.443 -26.003 1.00 82.62 71 ARG A CA 1
ATOM 561 C C . ARG A 1 71 ? 14.429 0.128 -25.583 1.00 82.62 71 ARG A C 1
ATOM 563 O O . ARG A 1 71 ? 13.814 -0.424 -24.672 1.00 82.62 71 ARG A O 1
ATOM 570 N N . PRO A 1 72 ? 13.920 1.192 -26.232 1.00 78.00 72 PRO A N 1
ATOM 571 C CA . PRO A 1 72 ? 12.776 1.971 -25.742 1.00 78.00 72 PRO A CA 1
ATOM 572 C C . PRO A 1 72 ? 11.495 1.143 -25.548 1.00 78.00 72 PRO A C 1
ATOM 574 O O . PRO A 1 72 ? 10.868 1.233 -24.498 1.00 78.00 72 PRO A O 1
ATOM 577 N N . GLY A 1 73 ? 11.154 0.253 -26.489 1.00 79.81 73 GLY A N 1
ATOM 578 C CA . GLY A 1 73 ? 9.965 -0.602 -26.354 1.00 79.81 73 GLY A CA 1
ATOM 579 C C . GLY A 1 73 ? 10.052 -1.600 -25.191 1.00 79.81 73 GLY A C 1
ATOM 580 O O . GLY A 1 73 ? 9.063 -1.859 -24.515 1.00 79.81 73 GLY A O 1
ATOM 581 N N . PHE A 1 74 ? 11.247 -2.126 -24.902 1.00 87.50 74 PHE A N 1
ATOM 582 C CA . PHE A 1 74 ? 11.455 -2.998 -23.741 1.00 87.50 74 PHE A CA 1
ATOM 583 C C . PHE A 1 74 ? 11.463 -2.191 -22.436 1.00 87.50 74 PHE A C 1
ATOM 585 O O . PHE A 1 74 ? 10.915 -2.636 -21.431 1.00 87.50 74 PHE A O 1
ATOM 592 N N . THR A 1 75 ? 12.013 -0.973 -22.472 1.00 90.69 75 THR A N 1
ATOM 593 C CA . THR A 1 75 ? 12.007 -0.037 -21.343 1.00 90.69 75 THR A CA 1
ATOM 594 C C . THR A 1 75 ? 10.590 0.317 -20.914 1.00 90.69 75 THR A C 1
ATOM 596 O O . THR A 1 75 ? 10.312 0.265 -19.722 1.00 90.69 75 THR A O 1
ATOM 599 N N . GLN A 1 76 ? 9.687 0.619 -21.854 1.00 89.62 76 GLN A N 1
ATOM 600 C CA . GLN A 1 76 ? 8.290 0.940 -21.538 1.00 89.62 76 GLN A CA 1
ATOM 601 C C . GLN A 1 76 ? 7.567 -0.221 -20.845 1.00 89.62 76 GLN A C 1
ATOM 603 O O . GLN A 1 76 ? 6.908 -0.002 -19.834 1.00 89.62 76 GLN A O 1
ATOM 608 N N . ILE A 1 77 ? 7.752 -1.457 -21.320 1.00 92.62 77 ILE A N 1
ATOM 609 C CA . ILE A 1 77 ? 7.137 -2.647 -20.705 1.00 92.62 77 ILE A CA 1
ATOM 610 C C . ILE A 1 77 ? 7.653 -2.860 -19.274 1.00 92.62 77 ILE A C 1
ATOM 612 O O . ILE A 1 77 ? 6.878 -3.169 -18.368 1.00 92.62 77 ILE A O 1
ATOM 616 N N . ILE A 1 78 ? 8.963 -2.705 -19.049 1.00 93.88 78 ILE A N 1
ATOM 617 C CA . ILE A 1 78 ? 9.530 -2.852 -17.702 1.00 93.88 78 ILE A CA 1
ATOM 618 C C . ILE A 1 78 ? 9.077 -1.706 -16.793 1.00 93.88 78 ILE A C 1
ATOM 620 O O . ILE A 1 78 ? 8.790 -1.945 -15.623 1.00 93.88 78 ILE A O 1
ATOM 624 N N . LEU A 1 79 ? 8.975 -0.486 -17.322 1.00 94.06 79 LEU A N 1
ATOM 625 C CA . LEU A 1 79 ? 8.447 0.663 -16.591 1.00 94.06 79 LEU A CA 1
ATOM 626 C C . LEU A 1 79 ? 7.016 0.431 -16.132 1.00 94.06 79 LEU A C 1
ATOM 628 O O . LEU A 1 79 ? 6.729 0.637 -14.961 1.00 94.06 79 LEU A O 1
ATOM 632 N N . GLU A 1 80 ? 6.144 -0.050 -17.015 1.00 94.88 80 GLU A N 1
ATOM 633 C CA . GLU A 1 80 ? 4.759 -0.352 -16.656 1.00 94.88 80 GLU A CA 1
ATOM 634 C C . GLU A 1 80 ? 4.703 -1.395 -15.533 1.00 94.88 80 GLU A C 1
ATOM 636 O O . GLU A 1 80 ? 3.979 -1.249 -14.550 1.00 94.88 80 GLU A O 1
ATOM 641 N N . LYS A 1 81 ? 5.562 -2.415 -15.615 1.00 95.75 81 LYS A N 1
ATOM 642 C CA . LYS A 1 81 ? 5.695 -3.426 -14.566 1.00 95.75 81 LYS A CA 1
ATOM 643 C C . LYS A 1 81 ? 6.198 -2.854 -13.238 1.00 95.75 81 LYS A C 1
ATOM 645 O O . LYS A 1 81 ? 5.709 -3.256 -12.184 1.00 95.75 81 LYS A O 1
ATOM 650 N N . ALA A 1 82 ? 7.165 -1.940 -13.282 1.00 95.94 82 ALA A N 1
ATOM 651 C CA . ALA A 1 82 ? 7.662 -1.243 -12.103 1.00 95.94 82 ALA A CA 1
ATOM 652 C C . ALA A 1 82 ? 6.566 -0.371 -11.471 1.00 95.94 82 ALA A C 1
ATOM 654 O O . ALA A 1 82 ? 6.387 -0.420 -10.255 1.00 95.94 82 ALA A O 1
ATOM 655 N N . SER A 1 83 ? 5.789 0.345 -12.291 1.00 96.06 83 SER A N 1
ATOM 656 C CA . SER A 1 83 ? 4.635 1.136 -11.856 1.00 96.06 83 SER A CA 1
ATOM 657 C C . SER A 1 83 ? 3.579 0.274 -11.167 1.00 96.06 83 SER A C 1
ATOM 659 O O . SER A 1 83 ? 3.236 0.563 -10.027 1.00 96.06 83 SER A O 1
ATOM 661 N N . TYR A 1 84 ? 3.147 -0.840 -11.771 1.00 96.56 84 TYR A N 1
ATOM 662 C CA . TYR A 1 84 ? 2.181 -1.740 -11.123 1.00 96.56 84 TYR A CA 1
ATOM 663 C C . TYR A 1 84 ? 2.687 -2.291 -9.789 1.00 96.56 84 TYR A C 1
ATOM 665 O O . TYR A 1 84 ? 1.913 -2.448 -8.846 1.00 96.56 84 TYR A O 1
ATOM 673 N N . GLN A 1 85 ? 3.982 -2.603 -9.696 1.00 95.50 85 GLN A N 1
ATOM 674 C CA . GLN A 1 85 ? 4.556 -3.085 -8.446 1.00 95.50 85 GLN A CA 1
ATOM 675 C C . GLN A 1 85 ? 4.542 -1.988 -7.370 1.00 95.50 85 GLN A C 1
ATOM 677 O O . GLN A 1 85 ? 4.248 -2.291 -6.220 1.00 95.50 85 GLN A O 1
ATOM 682 N N . VAL A 1 86 ? 4.818 -0.731 -7.725 1.00 94.50 8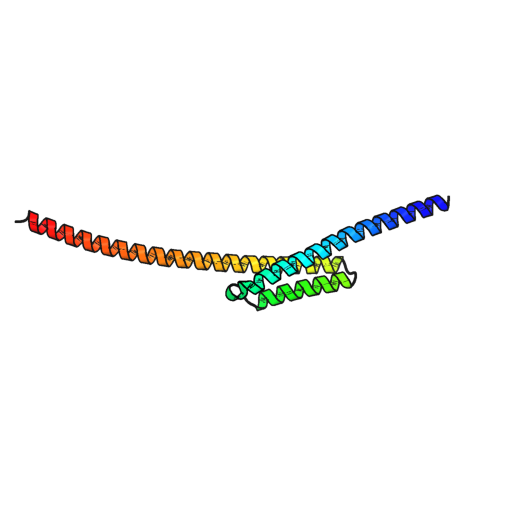6 VAL A N 1
ATOM 683 C CA . VAL A 1 86 ? 4.722 0.425 -6.816 1.00 94.50 86 VAL A CA 1
ATOM 684 C C . VAL A 1 86 ? 3.274 0.690 -6.388 1.00 94.50 86 VAL A C 1
ATOM 686 O O . VAL A 1 86 ? 3.013 0.832 -5.192 1.00 94.50 86 VAL A O 1
ATOM 689 N N . ASP A 1 87 ? 2.318 0.645 -7.316 1.00 94.62 87 ASP A N 1
ATOM 690 C CA . ASP A 1 87 ? 0.885 0.765 -7.013 1.00 94.62 87 ASP A CA 1
ATOM 691 C C . ASP A 1 87 ? 0.412 -0.336 -6.056 1.00 94.62 87 ASP A C 1
ATOM 693 O O . ASP A 1 87 ? -0.371 -0.091 -5.135 1.00 94.62 87 ASP A O 1
ATOM 697 N N . TYR A 1 88 ? 0.930 -1.553 -6.224 1.00 94.56 88 TYR A N 1
ATOM 698 C CA . TYR A 1 88 ? 0.661 -2.653 -5.307 1.00 94.56 88 TYR A CA 1
ATOM 699 C C . TYR A 1 88 ? 1.199 -2.380 -3.893 1.00 94.56 88 TYR A C 1
ATOM 701 O O . TYR A 1 88 ? 0.497 -2.645 -2.916 1.00 94.56 88 TYR A O 1
ATOM 709 N N . LEU A 1 89 ? 2.391 -1.786 -3.749 1.00 93.25 89 LEU A N 1
ATOM 710 C CA . LEU A 1 89 ? 2.902 -1.369 -2.434 1.00 93.25 89 LEU A CA 1
ATOM 711 C C . LEU A 1 89 ? 1.993 -0.321 -1.781 1.00 93.25 89 LEU A C 1
ATOM 713 O O . LEU A 1 89 ? 1.695 -0.432 -0.591 1.00 93.25 89 LEU A O 1
ATOM 717 N N . ASN A 1 90 ? 1.506 0.657 -2.550 1.00 91.69 90 ASN A N 1
ATOM 718 C CA . ASN A 1 90 ? 0.532 1.638 -2.062 1.00 91.69 90 ASN A CA 1
ATOM 719 C C . ASN A 1 90 ? -0.755 0.967 -1.563 1.00 91.69 90 ASN A C 1
ATOM 721 O O . ASN A 1 90 ? -1.255 1.311 -0.489 1.00 91.69 90 ASN A O 1
ATOM 725 N N . ALA A 1 91 ? -1.267 -0.019 -2.303 1.00 92.06 91 ALA A N 1
ATOM 726 C CA . ALA A 1 91 ? -2.456 -0.767 -1.908 1.00 92.06 91 ALA A CA 1
ATOM 727 C C . ALA A 1 91 ? -2.253 -1.527 -0.585 1.00 92.06 91 ALA A C 1
ATOM 729 O O . ALA A 1 91 ? -3.136 -1.502 0.272 1.00 92.06 91 ALA A O 1
ATOM 730 N N . LEU A 1 92 ? -1.080 -2.138 -0.378 1.00 90.81 92 LEU A N 1
ATOM 731 C CA . LEU A 1 92 ? -0.749 -2.830 0.874 1.00 90.81 92 LEU A CA 1
ATOM 732 C C . LEU A 1 92 ? -0.703 -1.879 2.081 1.00 90.81 92 LEU A C 1
ATOM 734 O O . LEU A 1 92 ? -1.180 -2.227 3.164 1.00 90.81 92 LEU A O 1
ATOM 738 N N . ILE A 1 93 ? -0.167 -0.668 1.905 1.00 89.56 93 ILE A N 1
ATOM 739 C CA . ILE A 1 93 ? -0.156 0.361 2.959 1.00 89.56 93 ILE A CA 1
ATOM 740 C C . ILE A 1 93 ? -1.583 0.748 3.333 1.00 89.56 93 ILE A C 1
ATOM 742 O O . ILE A 1 93 ? -1.923 0.819 4.516 1.00 89.56 93 ILE A O 1
ATOM 746 N N . GLU A 1 94 ? -2.423 1.003 2.333 1.00 90.50 94 GLU A N 1
ATOM 747 C CA . GLU A 1 94 ? -3.801 1.409 2.577 1.00 90.50 94 GLU A CA 1
ATOM 748 C C . GLU A 1 94 ? -4.600 0.288 3.251 1.00 90.50 94 GLU A C 1
ATOM 750 O O . GLU A 1 94 ? -5.308 0.536 4.228 1.00 90.50 94 GLU A O 1
ATOM 755 N N . GLU A 1 95 ? -4.414 -0.964 2.827 1.00 89.88 95 GLU A N 1
ATOM 756 C CA . GLU A 1 95 ? -5.012 -2.126 3.489 1.00 89.88 95 GLU A CA 1
ATOM 757 C C . GLU A 1 95 ? -4.595 -2.213 4.967 1.00 89.88 95 GLU A C 1
ATOM 759 O O . GLU A 1 95 ? -5.445 -2.378 5.850 1.00 89.88 95 GLU A O 1
ATOM 764 N N . SER A 1 96 ? -3.301 -2.050 5.257 1.00 88.56 96 SER A N 1
ATOM 765 C CA . SER A 1 96 ? -2.767 -2.065 6.623 1.00 88.56 96 SER A CA 1
ATOM 766 C C . SER A 1 96 ? -3.390 -0.965 7.494 1.00 88.56 96 SER A C 1
ATOM 768 O O . SER A 1 96 ? -3.844 -1.224 8.617 1.00 88.56 96 SER A O 1
ATOM 770 N N . ARG A 1 97 ? -3.509 0.255 6.957 1.00 88.69 97 ARG A N 1
ATOM 771 C CA . ARG A 1 97 ? -4.145 1.395 7.638 1.00 88.69 97 ARG A CA 1
ATOM 772 C C . ARG A 1 97 ? -5.619 1.154 7.917 1.00 88.69 97 ARG A C 1
ATOM 774 O O . ARG A 1 97 ? -6.075 1.381 9.041 1.00 88.69 97 ARG A O 1
ATOM 781 N N . VAL A 1 98 ? -6.357 0.660 6.928 1.00 90.88 98 VAL A N 1
ATOM 782 C CA . VAL A 1 98 ? -7.778 0.332 7.079 1.00 90.88 98 VAL A CA 1
ATOM 783 C C . VAL A 1 98 ? -7.958 -0.752 8.138 1.00 90.88 98 VAL A C 1
ATOM 785 O O . VAL A 1 98 ? -8.808 -0.611 9.019 1.00 90.88 98 VAL A O 1
ATOM 788 N N . LYS A 1 99 ? -7.128 -1.800 8.119 1.00 90.06 99 LYS A N 1
ATOM 789 C CA . LYS A 1 99 ? -7.167 -2.879 9.113 1.00 90.06 99 LYS A CA 1
ATOM 790 C C . LYS A 1 99 ? -6.930 -2.357 10.529 1.00 90.06 99 LYS A C 1
ATOM 792 O O . LYS A 1 99 ? -7.678 -2.722 11.437 1.00 90.06 99 LYS A O 1
ATOM 797 N N . LYS A 1 100 ? -5.949 -1.470 10.713 1.00 89.69 100 LYS A N 1
ATOM 798 C CA . LYS A 1 100 ? -5.694 -0.809 11.999 1.00 89.69 100 LYS A CA 1
ATOM 799 C C . LYS A 1 100 ? -6.899 0.018 12.460 1.00 89.69 100 LYS A C 1
ATOM 801 O O . LYS A 1 100 ? -7.356 -0.157 13.586 1.00 89.69 100 LYS A O 1
ATOM 806 N N . GLY A 1 101 ? -7.475 0.834 11.576 1.00 92.00 101 GLY A N 1
ATOM 807 C CA . GLY A 1 101 ? -8.655 1.645 11.897 1.00 92.00 101 GLY A CA 1
ATOM 808 C C . GLY A 1 101 ? -9.905 0.816 12.224 1.00 92.00 101 GLY A C 1
ATOM 809 O O . GLY A 1 101 ? -10.728 1.221 13.045 1.00 92.00 101 GLY A O 1
ATOM 810 N N . VAL A 1 102 ? -10.060 -0.365 11.617 1.00 94.00 102 VAL A N 1
ATOM 811 C CA . VAL A 1 102 ? -11.121 -1.319 11.979 1.00 94.00 102 VAL A CA 1
ATOM 812 C C . VAL A 1 102 ? -10.903 -1.872 13.386 1.00 94.00 102 VAL A C 1
ATOM 814 O O . VAL A 1 102 ? -11.867 -1.971 14.147 1.00 94.00 102 VAL A O 1
ATOM 817 N N . GLU A 1 103 ? -9.670 -2.220 13.749 1.00 94.38 103 GLU A N 1
ATOM 818 C CA . GLU A 1 103 ? -9.370 -2.779 15.069 1.00 94.38 103 GLU A CA 1
ATOM 819 C C . GLU A 1 103 ? -9.580 -1.748 16.187 1.00 94.38 103 GLU A C 1
ATOM 821 O O . GLU A 1 103 ? -10.276 -2.036 17.160 1.00 94.38 103 GLU A O 1
ATOM 826 N N . GLU A 1 104 ? -9.132 -0.506 15.989 1.00 94.94 104 GLU A N 1
ATOM 827 C CA . GLU A 1 104 ? -9.389 0.611 16.913 1.00 94.94 104 GLU A CA 1
ATOM 828 C C . GLU A 1 104 ? -10.897 0.837 17.133 1.00 94.94 104 GLU A C 1
ATOM 830 O O . GLU A 1 104 ? -11.365 1.014 18.262 1.00 94.94 104 GLU A O 1
ATOM 835 N N . LYS A 1 105 ? -11.703 0.764 16.063 1.00 95.75 105 LYS A N 1
ATOM 836 C CA . LYS A 1 105 ? -13.168 0.871 16.162 1.00 95.75 105 LYS A CA 1
ATOM 837 C C . LYS A 1 105 ? -13.792 -0.296 16.927 1.00 95.75 105 LYS A C 1
ATOM 839 O O . LYS A 1 105 ? -14.743 -0.079 17.679 1.00 95.75 105 LYS A O 1
ATOM 844 N N . LYS A 1 106 ? -13.290 -1.524 16.764 1.00 95.81 106 LYS A N 1
ATOM 845 C CA . LYS A 1 106 ? -13.772 -2.677 17.545 1.00 95.81 106 LYS A CA 1
ATOM 846 C C . LYS A 1 106 ? -13.471 -2.511 19.029 1.00 95.81 106 LYS A C 1
ATOM 848 O O . LYS A 1 106 ? -14.348 -2.780 19.850 1.00 95.81 106 LYS A O 1
ATOM 853 N N . GLU A 1 107 ? -12.267 -2.065 19.377 1.00 96.19 107 GLU A N 1
ATOM 854 C CA . GLU A 1 107 ? -11.892 -1.803 20.769 1.00 96.19 107 GLU A CA 1
ATOM 855 C C . GLU A 1 107 ? -12.781 -0.725 21.391 1.00 96.19 107 GLU A C 1
ATOM 857 O O . GLU A 1 107 ? -13.305 -0.912 22.494 1.00 96.19 107 GLU A O 1
ATOM 862 N N . PHE A 1 108 ? -13.034 0.358 20.652 1.00 96.75 108 PHE A N 1
ATOM 863 C CA . PHE A 1 108 ? -13.968 1.399 21.068 1.00 96.75 108 PHE A CA 1
ATOM 864 C C . PHE A 1 108 ? -15.372 0.835 21.327 1.00 96.75 108 PHE A C 1
ATOM 866 O O . PHE A 1 108 ? -15.918 1.027 22.413 1.00 96.75 108 PHE A O 1
ATOM 873 N N . LEU A 1 109 ? -15.930 0.063 20.387 1.00 96.81 109 LEU A N 1
ATOM 874 C CA . LEU A 1 109 ? -17.248 -0.562 20.550 1.00 96.81 109 LEU A CA 1
ATOM 875 C C . LEU A 1 109 ? -17.303 -1.508 21.754 1.00 96.81 109 LEU A C 1
ATOM 877 O O . LEU A 1 109 ? -18.300 -1.525 22.478 1.00 96.81 109 LEU A O 1
ATOM 881 N N . LYS A 1 110 ? -16.237 -2.277 22.005 1.00 96.62 110 LYS A N 1
ATOM 882 C CA . LYS A 1 110 ? -16.139 -3.154 23.179 1.00 96.62 110 LYS A CA 1
ATOM 883 C C . LYS A 1 110 ? -16.183 -2.345 24.477 1.00 96.62 110 LYS A C 1
ATOM 885 O O . LYS A 1 110 ? -16.906 -2.725 25.399 1.00 96.62 110 LYS A O 1
ATOM 890 N N . LYS A 1 111 ? -15.461 -1.221 24.538 1.00 96.88 111 LYS A N 1
ATOM 891 C CA . LYS A 1 111 ? -15.470 -0.313 25.692 1.00 96.88 111 LYS A CA 1
ATOM 892 C C . LYS A 1 111 ? -16.853 0.300 25.911 1.00 96.88 111 LYS A C 1
ATOM 894 O O . LYS A 1 111 ? -17.379 0.208 27.017 1.00 96.88 111 LYS A O 1
ATOM 899 N N . THR A 1 112 ? -17.474 0.844 24.865 1.00 95.50 112 THR A N 1
ATOM 900 C CA . THR A 1 112 ? -18.822 1.429 24.945 1.00 95.50 112 THR A CA 1
ATOM 901 C C . THR A 1 112 ? -19.862 0.401 25.380 1.00 95.50 112 THR A C 1
ATOM 903 O O . THR A 1 112 ? -20.714 0.699 26.217 1.00 95.50 112 THR A O 1
ATOM 906 N N . ARG A 1 113 ? -19.777 -0.834 24.869 1.00 96.19 113 ARG A N 1
ATOM 907 C CA . ARG A 1 113 ? -20.650 -1.931 25.303 1.00 96.19 113 ARG A CA 1
ATOM 908 C C . ARG A 1 113 ? -20.486 -2.222 26.793 1.00 96.19 113 ARG A C 1
ATOM 910 O O . ARG A 1 113 ? -21.491 -2.337 27.480 1.00 96.19 113 ARG A O 1
ATOM 917 N N . SER A 1 114 ? -19.251 -2.298 27.292 1.00 96.88 114 SER A N 1
ATOM 918 C CA . SER A 1 114 ? -18.988 -2.512 28.722 1.00 96.88 114 SER A CA 1
ATOM 919 C C . SER A 1 114 ? -19.605 -1.409 29.584 1.00 96.88 114 SER A C 1
ATOM 921 O O . SER A 1 114 ? -20.300 -1.711 30.545 1.00 96.88 114 SER A O 1
ATOM 923 N N . GLN A 1 115 ? -19.407 -0.143 29.204 1.00 96.44 115 GLN A N 1
ATOM 924 C CA . GLN A 1 115 ? -19.977 1.004 29.919 1.00 96.44 115 GLN A CA 1
ATOM 925 C C . GLN A 1 115 ? -21.512 1.004 29.885 1.00 96.44 115 GLN A C 1
ATOM 927 O O . GLN A 1 115 ? -22.157 1.381 30.854 1.00 96.44 115 GLN A O 1
ATOM 932 N N . THR A 1 116 ? -22.111 0.557 28.777 1.00 96.88 116 THR A N 1
ATOM 933 C CA . THR A 1 116 ? -23.573 0.449 28.651 1.00 96.88 116 THR A CA 1
ATOM 934 C C . THR A 1 116 ? -24.140 -0.615 29.589 1.00 96.88 116 THR A C 1
ATOM 936 O O . THR A 1 116 ? -25.174 -0.389 30.207 1.00 96.88 116 THR A O 1
ATOM 939 N N . GLU A 1 117 ? -23.484 -1.772 29.706 1.00 96.81 117 GLU A N 1
ATOM 940 C CA . GLU A 1 117 ? -23.921 -2.828 30.630 1.00 96.81 117 GLU A CA 1
ATOM 941 C C . GLU A 1 117 ? -23.748 -2.411 32.098 1.00 96.81 117 GLU A C 1
ATOM 943 O O . GLU A 1 117 ? -24.632 -2.673 32.908 1.00 96.81 117 GLU A O 1
ATOM 948 N N . GLU A 1 118 ? -22.676 -1.687 32.428 1.00 96.81 118 GLU A N 1
ATOM 949 C CA . GLU A 1 118 ? -22.478 -1.100 33.760 1.00 96.81 118 GLU A CA 1
ATOM 950 C C . GLU A 1 118 ? -23.586 -0.093 34.106 1.00 96.81 118 GLU A C 1
ATOM 952 O O . GLU A 1 118 ? -24.200 -0.187 35.165 1.00 96.81 118 GLU A O 1
ATOM 957 N N . LEU A 1 119 ? -23.925 0.811 33.181 1.00 96.81 119 LEU A N 1
ATOM 958 C CA . LEU A 1 119 ? -25.018 1.770 33.376 1.00 96.81 119 LEU A CA 1
ATOM 959 C C . LEU A 1 119 ? -26.384 1.091 33.523 1.00 96.81 119 LEU A C 1
ATOM 961 O O . LEU A 1 119 ? -27.201 1.547 34.317 1.00 96.81 119 LEU A O 1
ATOM 965 N N . LYS A 1 120 ? -26.646 0.001 32.790 1.00 96.62 120 LYS A N 1
ATOM 966 C CA . LYS A 1 120 ? -27.878 -0.786 32.964 1.00 96.62 120 LYS A CA 1
ATOM 967 C C . LYS A 1 120 ? -27.947 -1.439 34.341 1.00 96.62 120 LYS A C 1
ATOM 969 O O . LYS A 1 120 ? -29.021 -1.453 34.931 1.00 96.62 120 LYS A O 1
ATOM 974 N N . ALA A 1 121 ? -26.829 -1.974 34.834 1.00 95.62 121 ALA A N 1
ATOM 975 C CA . ALA A 1 121 ? -26.762 -2.570 36.165 1.00 95.62 121 ALA A CA 1
ATOM 976 C C . ALA A 1 121 ? -27.034 -1.521 37.254 1.00 95.62 121 ALA A C 1
ATOM 978 O O . ALA A 1 121 ? -27.877 -1.755 38.113 1.00 95.62 121 ALA A O 1
ATOM 979 N N . ILE A 1 122 ? -26.410 -0.342 37.144 1.00 95.38 122 ILE A N 1
ATOM 980 C CA . ILE A 1 122 ? -26.663 0.795 38.043 1.00 95.38 122 ILE A CA 1
ATOM 981 C C . ILE A 1 122 ? -28.134 1.222 37.974 1.00 95.38 122 ILE A C 1
ATOM 983 O O . ILE A 1 122 ? -28.760 1.439 39.004 1.00 95.38 122 ILE A O 1
ATOM 987 N N . ASN A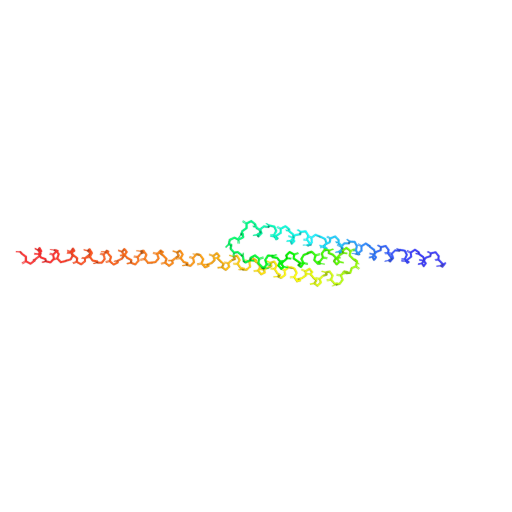 1 123 ? -28.716 1.321 36.774 1.00 95.44 123 ASN A N 1
ATOM 988 C CA . ASN A 1 123 ? -30.120 1.709 36.632 1.00 95.44 123 ASN A CA 1
ATOM 989 C C . ASN A 1 123 ? -31.069 0.698 37.292 1.00 95.44 123 ASN A C 1
ATOM 991 O O . ASN A 1 123 ? -32.018 1.102 37.952 1.00 95.44 123 ASN A O 1
ATOM 995 N N . ALA A 1 124 ? -30.802 -0.603 37.148 1.00 95.38 124 ALA A N 1
ATOM 996 C CA . ALA A 1 124 ? -31.599 -1.647 37.791 1.00 95.38 124 ALA A CA 1
ATOM 997 C C . ALA A 1 124 ? -31.487 -1.614 39.327 1.00 95.38 124 ALA A C 1
ATOM 999 O O . ALA A 1 124 ? -32.473 -1.865 40.014 1.00 95.38 124 ALA A O 1
ATOM 1000 N N . GLU A 1 125 ? -30.306 -1.292 39.865 1.00 95.25 125 GLU A N 1
ATOM 1001 C CA . GLU A 1 125 ? -30.091 -1.108 41.306 1.00 95.25 125 GLU A CA 1
ATOM 1002 C C . GLU A 1 125 ? -30.876 0.099 41.838 1.00 95.25 125 GLU A C 1
ATOM 1004 O O . GLU A 1 125 ? -31.623 -0.032 42.804 1.00 95.25 125 GLU A O 1
ATOM 1009 N N . VAL A 1 126 ? -30.804 1.241 41.148 1.00 94.75 126 VAL A N 1
ATOM 1010 C CA . VAL A 1 126 ? -31.563 2.450 41.508 1.00 94.75 126 VAL A CA 1
ATOM 1011 C C . VAL A 1 126 ? -33.077 2.220 41.423 1.00 94.75 126 VAL A C 1
ATOM 1013 O O . VAL A 1 126 ? -33.810 2.649 42.310 1.00 94.75 126 VAL A O 1
ATOM 1016 N N . GLU A 1 127 ? -33.570 1.527 40.392 1.00 94.56 127 GLU A N 1
ATOM 1017 C CA . GLU A 1 127 ? -34.994 1.170 40.286 1.00 94.56 127 GLU A CA 1
ATOM 1018 C C . GLU A 1 127 ? -35.444 0.259 41.436 1.00 94.56 127 GLU A C 1
ATOM 1020 O O . GLU A 1 127 ? -36.542 0.434 41.967 1.00 94.56 127 GLU A O 1
ATOM 1025 N N . ALA A 1 128 ? -34.605 -0.695 41.850 1.00 93.50 128 ALA A N 1
ATOM 1026 C CA . ALA A 1 128 ? -34.897 -1.548 42.997 1.00 93.50 128 ALA A CA 1
ATOM 1027 C C . ALA A 1 128 ? -34.963 -0.744 44.307 1.00 93.50 128 ALA A C 1
ATOM 1029 O O . ALA A 1 128 ? -35.887 -0.959 45.092 1.00 93.50 128 ALA A O 1
ATOM 1030 N N . GLU A 1 129 ? -34.043 0.204 44.518 1.00 92.31 129 GLU A N 1
ATOM 1031 C CA . GLU A 1 129 ? -34.067 1.096 45.685 1.00 92.31 129 GLU A CA 1
ATOM 1032 C C . GLU A 1 129 ? -35.334 1.958 45.720 1.00 92.31 129 GLU A C 1
ATOM 1034 O O . GLU A 1 129 ? -35.987 2.038 46.759 1.00 92.31 129 GLU A O 1
ATOM 1039 N N . ILE A 1 130 ? -35.716 2.573 44.593 1.00 92.69 130 ILE A N 1
ATOM 1040 C CA . ILE A 1 130 ? -36.938 3.390 44.505 1.00 92.69 130 ILE A CA 1
ATOM 1041 C C . ILE A 1 130 ? -38.166 2.560 44.892 1.00 92.69 130 ILE A C 1
ATOM 1043 O O . ILE A 1 130 ? -38.943 2.994 45.740 1.00 92.69 130 ILE A O 1
ATOM 1047 N N . ASN A 1 131 ? -38.307 1.353 44.337 1.00 91.88 131 ASN A N 1
ATOM 1048 C CA . ASN A 1 131 ? -39.437 0.476 44.653 1.00 91.88 131 ASN A CA 1
ATOM 1049 C C . ASN A 1 131 ? -39.466 0.084 46.144 1.00 91.88 131 ASN A C 1
ATOM 1051 O O . ASN A 1 131 ? -40.536 0.051 46.747 1.00 91.88 131 ASN A O 1
ATOM 1055 N N . GLU A 1 132 ? -38.309 -0.158 46.776 1.00 90.06 132 GLU A N 1
ATOM 1056 C CA . GLU A 1 132 ? -38.244 -0.448 48.220 1.00 90.06 132 GLU A CA 1
ATOM 1057 C C . GLU A 1 132 ? -38.670 0.753 49.086 1.00 90.06 132 GLU A C 1
ATOM 1059 O O . GLU A 1 132 ? -39.197 0.576 50.189 1.00 90.06 132 GLU A O 1
ATOM 1064 N N . PHE A 1 133 ? -38.423 1.979 48.617 1.00 87.75 133 PHE A N 1
ATOM 1065 C CA . PHE A 1 133 ? -38.880 3.196 49.288 1.00 87.75 133 PHE A CA 1
ATOM 1066 C C . PHE A 1 133 ? -40.374 3.466 49.084 1.00 87.75 133 PHE A C 1
ATOM 1068 O O . PHE A 1 133 ? -40.998 3.994 50.000 1.00 87.75 133 PHE A O 1
ATOM 1075 N N . GLU A 1 134 ? -40.944 3.128 47.927 1.00 83.69 134 GLU A N 1
ATOM 1076 C CA . GLU A 1 134 ? -42.369 3.344 47.627 1.00 83.69 134 GLU A CA 1
ATOM 1077 C C . GLU A 1 134 ? -43.302 2.331 48.317 1.00 83.69 134 GLU A C 1
ATOM 1079 O O . GLU A 1 134 ? -44.446 2.669 48.620 1.00 83.69 134 GLU A O 1
ATOM 1084 N N . ASP A 1 135 ? -42.816 1.122 48.619 1.00 73.06 135 ASP A N 1
ATOM 1085 C CA . ASP A 1 135 ? -43.573 0.068 49.318 1.00 73.06 135 ASP A CA 1
ATOM 1086 C C . ASP A 1 135 ? -43.580 0.207 50.866 1.00 73.06 135 ASP A C 1
ATOM 1088 O O . ASP A 1 135 ? -44.162 -0.636 51.562 1.00 73.06 135 ASP A O 1
ATOM 1092 N N . LYS A 1 136 ? -42.948 1.251 51.427 1.00 54.91 136 LYS A N 1
ATOM 1093 C CA . LYS A 1 136 ? -42.915 1.578 52.872 1.00 54.91 136 LYS A CA 1
ATOM 1094 C C . LYS A 1 136 ? -43.845 2.736 53.231 1.00 54.91 136 LYS A C 1
ATOM 1096 O O . LYS A 1 136 ? -44.459 2.652 54.321 1.00 54.91 136 LYS A O 1
#